Protein AF-A0A7S2THT8-F1 (afdb_monomer)

Secondary structure (DSSP, 8-state):
--TT-TT------PPPSS-S----TTPPPPTTHHHHHHHHHHHHHHHHHHHHHHHHHHHHHHHHHHHHHHHHHHHHHHHHHHHHHHHHHHHHHHHHHHHHHHHTTS------TTHHHHHHHHHHHHTT--SSSHHHHHHHHHHHHHTT---

Mean predicted aligned error: 17.31 Å

Sequence (151 aa):
ADKNDPYKVFVPDRAKLKVTQVSGSTAGAGSGDFHVYRGSRRREKFRIAKILEEADKKEKFESFMKRKEEAYLEQTAKTAKKAAKRKRRKEAQKKMRKKAKGEAKNQFDNDGSFLERFRQQQECAVTELPSAMEEEIKAVDSNKKLTAKKP

Structure (mmCIF, N/CA/C/O backbone):
data_AF-A0A7S2THT8-F1
#
_entry.id   AF-A0A7S2THT8-F1
#
loop_
_atom_site.group_PDB
_atom_site.id
_atom_site.type_symbol
_atom_site.label_atom_id
_atom_site.label_alt_id
_atom_site.label_comp_id
_atom_site.label_asym_id
_atom_site.label_entity_id
_atom_site.label_seq_id
_atom_site.pdbx_PDB_ins_code
_atom_s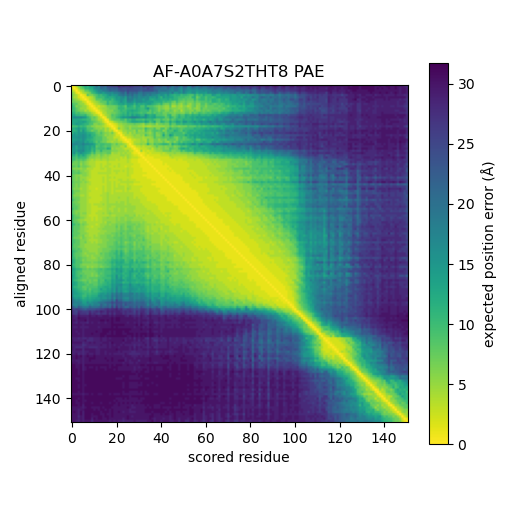ite.Cartn_x
_atom_site.Cartn_y
_atom_site.Cartn_z
_atom_site.occupancy
_atom_site.B_iso_or_equiv
_atom_site.auth_seq_id
_atom_site.auth_comp_id
_atom_site.auth_asym_id
_atom_site.auth_atom_id
_atom_site.pdbx_PDB_model_num
ATOM 1 N N . ALA A 1 1 ? 22.078 -8.010 1.472 1.00 50.50 1 ALA A N 1
ATOM 2 C CA . ALA A 1 1 ? 21.103 -6.904 1.546 1.00 50.50 1 ALA A CA 1
ATOM 3 C C . ALA A 1 1 ? 19.752 -7.506 1.878 1.00 50.50 1 ALA A C 1
ATOM 5 O O . ALA A 1 1 ? 19.208 -8.235 1.051 1.00 50.50 1 ALA A O 1
ATOM 6 N N . ASP A 1 2 ? 19.276 -7.274 3.097 1.00 58.34 2 ASP A N 1
ATOM 7 C CA . ASP A 1 2 ? 18.075 -7.919 3.619 1.00 58.34 2 ASP A CA 1
ATOM 8 C C . ASP A 1 2 ? 16.845 -7.475 2.837 1.00 58.34 2 ASP A C 1
ATOM 10 O O . ASP A 1 2 ? 16.499 -6.297 2.771 1.00 58.34 2 ASP A O 1
ATOM 14 N N . LYS A 1 3 ? 16.214 -8.447 2.179 1.00 60.91 3 LYS A N 1
ATOM 15 C CA . LYS A 1 3 ? 15.024 -8.254 1.341 1.00 60.91 3 LYS A CA 1
ATOM 16 C C . LYS A 1 3 ? 13.737 -8.127 2.172 1.00 60.91 3 LYS A C 1
ATOM 18 O O . LYS A 1 3 ? 12.675 -7.962 1.590 1.00 60.91 3 LYS A O 1
ATOM 23 N N . ASN A 1 4 ? 13.849 -8.218 3.499 1.00 65.12 4 ASN A N 1
ATOM 24 C CA . ASN A 1 4 ? 12.744 -8.347 4.452 1.00 65.12 4 ASN A CA 1
ATOM 25 C C . ASN A 1 4 ? 12.703 -7.222 5.500 1.00 65.12 4 ASN A C 1
ATOM 27 O O . ASN A 1 4 ? 12.108 -7.398 6.557 1.00 65.12 4 ASN A O 1
ATOM 31 N N . ASP A 1 5 ? 13.331 -6.075 5.235 1.00 77.81 5 ASP A N 1
ATOM 32 C CA . ASP A 1 5 ? 13.165 -4.897 6.090 1.00 77.81 5 ASP A CA 1
ATOM 33 C C . ASP A 1 5 ? 11.773 -4.274 5.845 1.00 77.81 5 ASP A C 1
ATOM 35 O O . ASP A 1 5 ? 11.520 -3.778 4.740 1.00 77.81 5 ASP A O 1
ATOM 39 N N . PRO A 1 6 ? 10.857 -4.302 6.833 1.00 68.81 6 PRO A N 1
ATOM 40 C CA . PRO A 1 6 ? 9.486 -3.830 6.662 1.00 68.81 6 PRO A CA 1
ATOM 41 C C . PRO A 1 6 ? 9.377 -2.306 6.503 1.00 68.81 6 PRO A C 1
ATOM 43 O O . PRO A 1 6 ? 8.328 -1.824 6.079 1.00 68.81 6 PRO A O 1
ATOM 46 N N . TYR A 1 7 ? 10.433 -1.541 6.808 1.00 70.88 7 TYR A N 1
ATOM 47 C CA . TYR A 1 7 ? 10.444 -0.077 6.687 1.00 70.88 7 TYR A CA 1
ATOM 48 C C . TYR A 1 7 ? 11.133 0.424 5.416 1.00 70.88 7 TYR A C 1
ATOM 50 O O . TYR A 1 7 ? 11.224 1.632 5.177 1.00 70.88 7 TYR A O 1
ATOM 58 N N . LYS A 1 8 ? 11.618 -0.487 4.571 1.00 75.50 8 LYS A N 1
ATOM 59 C CA . LYS A 1 8 ? 12.378 -0.128 3.380 1.00 75.50 8 LYS A CA 1
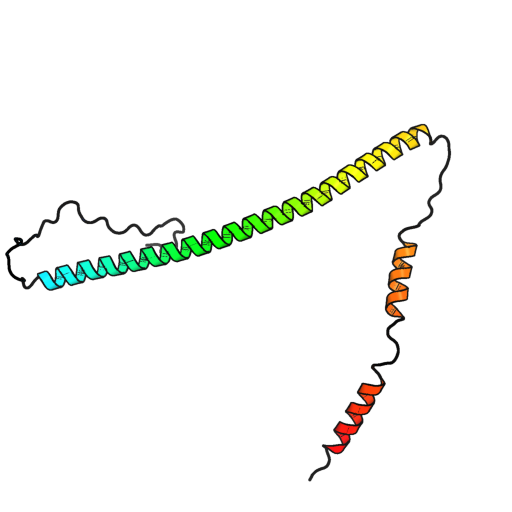ATOM 60 C C . LYS A 1 8 ? 11.458 0.135 2.193 1.00 75.50 8 LYS A C 1
ATOM 62 O O . LYS A 1 8 ? 11.041 -0.780 1.488 1.00 75.50 8 LYS A O 1
ATOM 67 N N . VAL A 1 9 ? 11.173 1.412 1.961 1.00 73.81 9 VAL A N 1
ATOM 68 C CA . VAL A 1 9 ? 10.425 1.892 0.790 1.00 73.81 9 VAL A CA 1
ATOM 69 C C . VAL A 1 9 ? 11.330 1.869 -0.442 1.00 73.81 9 VAL A C 1
ATOM 71 O O . VAL A 1 9 ? 12.524 2.179 -0.345 1.00 73.81 9 VAL A O 1
ATOM 74 N N . PHE A 1 10 ? 10.794 1.506 -1.610 1.00 79.31 10 PHE A N 1
ATOM 75 C CA . PHE A 1 10 ? 11.544 1.633 -2.851 1.00 79.31 10 PHE A CA 1
ATOM 76 C C . PHE A 1 10 ? 11.751 3.117 -3.164 1.00 79.31 10 PHE A C 1
ATOM 78 O O . PHE A 1 10 ? 10.848 3.830 -3.594 1.00 79.31 10 PHE A O 1
ATOM 85 N N . VAL A 1 11 ? 12.980 3.584 -2.970 1.00 79.69 11 VAL A N 1
ATOM 86 C CA . VAL A 1 11 ? 13.403 4.906 -3.423 1.00 79.69 11 VAL A CA 1
ATOM 87 C C . VAL A 1 11 ? 14.104 4.708 -4.762 1.00 79.69 11 VAL A C 1
ATOM 89 O O . VAL A 1 11 ? 15.150 4.053 -4.793 1.00 79.69 11 VAL A O 1
ATOM 92 N N . PRO A 1 12 ? 13.557 5.215 -5.883 1.00 78.56 12 PRO A N 1
ATOM 93 C CA . PRO A 1 12 ? 14.274 5.145 -7.141 1.00 78.56 12 PRO A CA 1
ATOM 94 C C . PRO A 1 12 ? 15.588 5.903 -7.015 1.00 78.56 12 PRO A C 1
ATOM 96 O O . PRO A 1 12 ? 15.638 6.975 -6.405 1.00 78.56 12 PRO A O 1
ATOM 99 N N . ASP A 1 13 ? 16.640 5.351 -7.619 1.00 79.19 13 ASP A N 1
ATOM 100 C CA . ASP A 1 13 ? 17.919 6.041 -7.731 1.00 79.19 13 ASP A CA 1
ATOM 101 C C . ASP A 1 13 ? 17.671 7.404 -8.376 1.00 79.19 13 ASP A C 1
ATOM 103 O O . ASP A 1 13 ? 17.281 7.501 -9.546 1.00 79.19 13 ASP A O 1
ATOM 107 N N . ARG A 1 14 ? 17.844 8.468 -7.587 1.00 75.31 14 ARG A N 1
ATOM 108 C CA . ARG A 1 14 ? 17.685 9.831 -8.083 1.00 75.31 14 ARG A CA 1
ATOM 109 C C . ARG A 1 14 ? 18.742 10.022 -9.159 1.00 75.31 14 ARG A C 1
ATOM 111 O O . ARG A 1 14 ? 19.927 9.790 -8.909 1.00 75.31 14 ARG A O 1
ATOM 118 N N . ALA A 1 15 ? 18.310 10.392 -10.363 1.00 71.38 15 ALA A N 1
ATOM 119 C CA . ALA A 1 15 ? 19.230 10.646 -11.459 1.00 71.38 15 ALA A CA 1
ATOM 120 C C . ALA A 1 15 ? 20.317 11.621 -10.983 1.00 71.38 15 ALA A C 1
ATOM 122 O O . ALA A 1 15 ? 20.026 12.596 -10.285 1.00 71.38 15 ALA A O 1
ATOM 123 N N . LYS A 1 16 ? 21.578 11.326 -11.316 1.00 78.06 16 LYS A N 1
ATOM 124 C CA . LYS A 1 16 ? 22.706 12.187 -10.951 1.00 78.06 16 LYS A CA 1
ATOM 125 C C . LYS A 1 16 ? 22.411 13.602 -11.451 1.00 78.06 16 LYS A C 1
ATOM 127 O O . LYS A 1 16 ? 22.079 13.774 -12.619 1.00 78.06 16 LYS A O 1
ATOM 132 N N . LEU A 1 17 ? 22.573 14.594 -10.573 1.00 74.75 17 LEU A N 1
ATOM 133 C CA . LEU A 1 17 ? 22.312 16.016 -10.849 1.00 74.75 17 LEU A CA 1
ATOM 134 C C . LEU A 1 17 ? 23.018 16.539 -12.110 1.00 74.75 17 LEU A C 1
ATOM 136 O O . LEU A 1 17 ? 22.561 17.501 -12.715 1.00 74.75 17 LEU A O 1
ATOM 140 N N . LYS A 1 18 ? 24.135 15.917 -12.501 1.00 78.31 18 LYS A N 1
ATOM 141 C CA . LYS A 1 18 ? 24.871 16.224 -13.727 1.00 78.31 18 LYS A CA 1
ATOM 142 C C . LYS A 1 18 ? 25.186 14.930 -14.470 1.00 78.31 18 LYS A C 1
ATOM 144 O O . LYS A 1 18 ? 25.732 13.990 -13.887 1.00 78.31 18 LYS A O 1
ATOM 149 N N . VAL A 1 19 ? 24.849 14.894 -15.756 1.00 80.06 19 VAL A N 1
ATOM 150 C CA . VAL A 1 19 ? 25.238 13.822 -16.679 1.00 80.06 19 VAL A CA 1
ATOM 151 C C . VAL A 1 19 ? 26.519 14.268 -17.376 1.00 80.06 19 VAL A C 1
ATOM 153 O O . VAL A 1 19 ? 26.543 15.314 -18.011 1.00 80.06 19 VAL A O 1
ATOM 156 N N . THR A 1 20 ? 27.599 13.505 -17.211 1.00 82.25 20 THR A N 1
ATOM 157 C CA . THR A 1 20 ? 28.936 13.871 -17.711 1.00 82.25 20 THR A CA 1
ATOM 158 C C . THR A 1 20 ? 29.173 13.487 -19.171 1.00 82.25 20 THR A C 1
ATOM 160 O O . THR A 1 20 ? 30.093 14.003 -19.791 1.00 82.25 20 THR A O 1
ATOM 163 N N . GLN A 1 21 ? 28.364 12.581 -19.720 1.00 78.06 21 GLN A N 1
ATOM 164 C CA . GLN A 1 21 ? 28.471 12.086 -21.092 1.00 78.06 21 GLN A CA 1
ATOM 165 C C . GLN A 1 21 ? 27.196 12.479 -21.844 1.00 78.06 21 GLN A C 1
ATOM 167 O O . GLN A 1 21 ? 26.202 11.756 -21.795 1.00 78.06 21 GLN A O 1
ATOM 172 N N . VAL A 1 22 ? 27.208 13.659 -22.467 1.00 80.19 22 VAL A N 1
ATOM 173 C CA . VAL A 1 22 ? 26.103 14.177 -23.286 1.00 80.19 22 VAL A CA 1
ATOM 174 C C . VAL A 1 22 ? 26.668 14.527 -24.659 1.00 80.19 22 VAL A C 1
ATOM 176 O O . VAL A 1 22 ? 27.505 15.420 -24.774 1.00 80.19 22 VAL A O 1
ATOM 179 N N . SER A 1 23 ? 26.246 13.792 -25.688 1.00 83.06 23 SER A N 1
ATOM 180 C CA . SER A 1 23 ? 26.483 14.162 -27.084 1.00 83.06 23 SER A CA 1
ATOM 181 C C . SER A 1 23 ? 25.603 15.363 -27.452 1.00 83.06 23 SER A C 1
ATOM 183 O O . SER A 1 23 ? 24.535 15.565 -26.872 1.00 83.06 23 SER A O 1
ATOM 185 N N . GLY A 1 24 ? 26.073 16.210 -28.373 1.00 88.31 24 GLY A N 1
ATOM 186 C CA . GLY A 1 24 ? 25.332 17.406 -28.786 1.00 88.31 24 GLY A CA 1
ATOM 187 C C . GLY A 1 24 ? 23.949 17.064 -29.351 1.00 88.31 24 GLY A C 1
ATOM 188 O O . GLY A 1 24 ? 23.769 16.011 -29.952 1.00 88.31 24 GLY A O 1
ATOM 189 N N . SER A 1 25 ? 22.977 17.967 -29.207 1.00 85.19 25 SER A N 1
ATOM 190 C CA . SER A 1 25 ? 21.576 17.726 -29.602 1.00 85.19 25 SER A CA 1
ATOM 191 C C . SER A 1 25 ? 21.371 17.445 -31.097 1.00 85.19 25 SER A C 1
ATOM 193 O O . SER A 1 25 ? 20.329 16.930 -31.485 1.00 85.19 25 SER A O 1
ATOM 195 N N . THR A 1 26 ? 22.349 17.802 -31.931 1.00 89.06 26 THR A N 1
ATOM 196 C CA . THR A 1 26 ? 22.366 17.567 -33.383 1.00 89.06 26 THR A CA 1
ATOM 197 C C . THR A 1 26 ? 23.292 16.421 -33.797 1.00 89.06 26 THR A C 1
ATOM 199 O O . THR A 1 26 ? 23.395 16.123 -34.986 1.00 89.06 26 THR A O 1
ATOM 202 N N . ALA A 1 27 ? 23.990 15.787 -32.851 1.00 87.12 27 ALA A N 1
ATOM 203 C CA . ALA A 1 27 ? 24.846 14.647 -33.144 1.00 87.12 27 ALA A CA 1
ATOM 204 C C . ALA A 1 27 ? 23.991 13.431 -33.540 1.00 87.12 27 ALA A C 1
ATOM 206 O O . ALA A 1 27 ? 22.933 13.184 -32.963 1.00 87.12 27 ALA A O 1
ATOM 207 N N . GLY A 1 28 ? 24.451 12.670 -34.536 1.00 88.19 28 GLY A N 1
ATOM 208 C CA . GLY A 1 28 ? 23.804 11.423 -34.946 1.00 88.19 28 GLY A CA 1
ATOM 209 C C . GLY A 1 28 ? 23.927 10.317 -33.892 1.00 88.19 28 GLY A C 1
ATOM 210 O O . GLY A 1 28 ? 24.670 10.447 -32.920 1.00 88.19 28 GLY A O 1
ATOM 211 N N . ALA A 1 29 ? 23.216 9.208 -34.109 1.00 90.06 29 ALA A N 1
ATOM 212 C CA . ALA A 1 29 ? 23.267 8.052 -33.217 1.00 90.06 29 ALA A CA 1
ATOM 213 C C . ALA A 1 29 ? 24.676 7.434 -33.189 1.00 90.06 29 ALA A C 1
ATOM 215 O O . ALA A 1 29 ? 25.179 6.949 -34.205 1.00 90.06 29 ALA A O 1
ATOM 216 N N . GLY A 1 30 ? 25.305 7.441 -32.016 1.00 89.31 30 GLY A N 1
ATOM 217 C CA . GLY A 1 30 ? 26.587 6.798 -31.758 1.00 89.31 30 GLY A CA 1
ATOM 218 C C . GLY A 1 30 ? 26.440 5.316 -31.404 1.00 89.31 30 GLY A C 1
ATOM 219 O O . GLY A 1 30 ? 25.393 4.852 -30.952 1.00 89.31 30 GLY A O 1
ATOM 220 N N . SER A 1 31 ? 27.527 4.551 -31.532 1.00 92.19 31 SER A N 1
ATOM 221 C CA . SER A 1 31 ? 27.556 3.117 -31.189 1.00 92.19 31 SER A CA 1
ATOM 222 C C . SER A 1 31 ? 27.260 2.828 -29.706 1.00 92.19 31 SER A C 1
ATOM 224 O O . SER A 1 31 ? 26.769 1.752 -29.365 1.00 92.19 31 SER A O 1
ATOM 226 N N . GLY A 1 32 ? 27.516 3.792 -28.816 1.00 89.44 32 GLY A N 1
ATOM 227 C CA . GLY A 1 32 ? 27.242 3.689 -27.379 1.00 89.44 32 GLY A CA 1
ATOM 228 C C . GLY A 1 32 ? 25.802 4.021 -26.969 1.00 89.44 32 GLY A C 1
ATOM 229 O O . GLY A 1 32 ? 25.359 3.591 -25.898 1.00 89.44 32 GLY A O 1
ATOM 230 N N . ASP A 1 33 ? 25.043 4.725 -27.812 1.00 89.44 33 ASP A N 1
ATOM 231 C CA . ASP A 1 33 ? 23.723 5.267 -27.453 1.00 89.44 33 ASP A CA 1
ATOM 232 C C . ASP A 1 33 ? 22.706 4.157 -27.177 1.00 89.44 33 ASP A C 1
ATOM 234 O O . ASP A 1 33 ? 21.872 4.256 -26.269 1.00 89.44 33 ASP A O 1
ATOM 238 N N . PHE A 1 34 ? 22.833 3.035 -27.890 1.00 91.88 34 PHE A N 1
ATOM 239 C CA . PHE A 1 34 ? 22.008 1.854 -27.666 1.00 91.88 34 PHE A CA 1
ATOM 240 C C . PHE A 1 34 ? 22.136 1.319 -26.232 1.00 91.88 34 PHE A C 1
ATOM 242 O O . PHE A 1 34 ? 21.139 0.981 -25.585 1.00 91.88 34 PHE A O 1
ATOM 249 N N . HIS A 1 35 ? 23.357 1.249 -25.699 1.00 92.81 35 HIS A N 1
ATOM 250 C CA . HIS A 1 35 ? 23.588 0.735 -24.351 1.00 92.81 35 HIS A CA 1
ATOM 251 C C . HIS A 1 35 ? 23.103 1.709 -23.275 1.00 92.81 35 HIS A C 1
ATOM 253 O O . HIS A 1 35 ? 22.545 1.262 -22.264 1.00 92.81 35 HIS A O 1
ATOM 259 N N . VAL A 1 36 ? 23.228 3.016 -23.521 1.00 89.88 36 VAL A N 1
ATOM 260 C CA . VAL A 1 36 ? 22.677 4.062 -22.651 1.00 89.88 36 VAL A CA 1
ATOM 261 C C . VAL A 1 36 ? 21.153 3.943 -22.573 1.00 89.88 36 VAL A C 1
ATOM 263 O O . VAL A 1 36 ? 20.609 3.852 -21.467 1.00 89.88 36 VAL A O 1
ATOM 266 N N . TYR A 1 37 ? 20.468 3.831 -23.717 1.00 91.69 37 TYR A N 1
ATOM 267 C CA . TYR A 1 37 ? 19.018 3.616 -23.774 1.00 91.69 37 TYR A CA 1
ATOM 268 C C . TYR A 1 37 ? 18.592 2.309 -23.094 1.00 91.69 37 TYR A C 1
ATOM 270 O O . TYR A 1 37 ? 17.645 2.279 -22.306 1.00 91.69 37 TYR A O 1
ATOM 278 N N . ARG A 1 38 ? 19.307 1.203 -23.339 1.00 95.19 38 ARG A N 1
ATOM 279 C CA . ARG A 1 38 ? 18.998 -0.092 -22.711 1.00 95.19 38 ARG A CA 1
ATOM 280 C C . ARG A 1 38 ? 19.080 -0.013 -21.184 1.00 95.19 38 ARG A C 1
ATOM 282 O O . ARG A 1 38 ? 18.235 -0.585 -20.491 1.00 95.19 38 ARG A O 1
ATOM 289 N N . GLY A 1 39 ? 20.090 0.681 -20.659 1.00 92.75 39 GLY A N 1
ATOM 290 C CA . GLY A 1 39 ? 20.266 0.913 -19.228 1.00 92.75 39 GLY A CA 1
ATOM 291 C C . GLY A 1 39 ? 19.177 1.811 -18.641 1.00 92.75 39 GLY A C 1
ATOM 292 O O . GLY A 1 39 ? 18.552 1.438 -17.645 1.00 92.75 39 GLY A O 1
ATOM 293 N N . SER A 1 40 ? 18.908 2.959 -19.271 1.00 90.81 40 SER A N 1
ATOM 294 C CA . SER A 1 40 ? 17.880 3.902 -18.813 1.00 90.81 40 SER A CA 1
ATOM 295 C C . SER A 1 40 ? 16.483 3.282 -18.845 1.00 90.81 40 SER A C 1
ATOM 297 O O . SER A 1 40 ? 15.772 3.339 -17.844 1.00 90.81 40 SER A O 1
ATOM 299 N N . ARG A 1 41 ? 16.129 2.572 -19.922 1.00 94.69 41 ARG A N 1
ATOM 300 C CA . ARG A 1 41 ? 14.842 1.879 -20.054 1.00 94.69 41 ARG A CA 1
ATOM 301 C C . ARG A 1 41 ? 14.653 0.797 -18.999 1.00 94.69 41 ARG A C 1
ATOM 303 O O . ARG A 1 41 ? 13.548 0.637 -18.491 1.00 94.69 41 ARG A O 1
ATOM 310 N N . ARG A 1 42 ? 15.701 0.035 -18.662 1.00 94.75 42 ARG A N 1
ATOM 311 C CA . ARG A 1 42 ? 15.616 -0.988 -17.606 1.00 94.75 42 ARG A CA 1
ATOM 312 C C . ARG A 1 42 ? 15.373 -0.353 -16.239 1.00 94.75 42 ARG A C 1
ATOM 314 O O . ARG A 1 42 ? 14.503 -0.833 -15.517 1.00 94.75 42 ARG A O 1
ATOM 321 N N . ARG A 1 43 ? 16.099 0.724 -15.912 1.00 91.12 43 ARG A N 1
ATOM 322 C CA . ARG A 1 43 ? 15.880 1.491 -14.674 1.00 91.12 43 ARG A CA 1
ATOM 323 C C . ARG A 1 43 ? 14.452 2.020 -14.600 1.00 91.12 43 ARG A C 1
ATOM 325 O O . ARG A 1 43 ? 13.799 1.853 -13.579 1.00 91.12 43 ARG A O 1
ATOM 332 N N . GLU A 1 44 ? 13.954 2.571 -15.700 1.00 92.38 44 GLU A N 1
ATOM 333 C CA . GLU A 1 44 ? 12.621 3.162 -15.750 1.00 92.38 44 GLU A CA 1
ATOM 334 C C . GLU A 1 44 ? 11.501 2.122 -15.652 1.00 92.38 44 GLU A C 1
ATOM 336 O O . GLU A 1 44 ? 10.585 2.272 -14.850 1.00 92.38 44 GLU A O 1
ATOM 341 N N . LYS A 1 45 ? 11.604 1.006 -16.385 1.00 94.62 45 LYS A N 1
ATOM 342 C CA . LYS A 1 45 ? 10.650 -0.108 -16.263 1.00 94.62 45 LYS A CA 1
ATOM 343 C C . LYS A 1 45 ? 10.598 -0.653 -14.838 1.00 94.62 45 LYS A C 1
ATOM 345 O O . LYS A 1 45 ? 9.514 -0.894 -14.318 1.00 94.62 45 LYS A O 1
ATOM 350 N N . PHE A 1 46 ? 11.760 -0.838 -14.211 1.00 92.06 46 PHE A N 1
ATOM 351 C CA . PHE A 1 46 ? 11.837 -1.305 -12.830 1.00 92.06 46 PHE A CA 1
ATOM 352 C C . PHE A 1 46 ? 11.220 -0.295 -11.854 1.00 92.06 46 PHE A C 1
ATOM 354 O O . PHE A 1 46 ? 10.449 -0.687 -10.981 1.00 92.06 46 PHE A O 1
ATOM 361 N N . ARG A 1 47 ? 11.499 1.001 -12.043 1.00 90.62 47 ARG A N 1
AT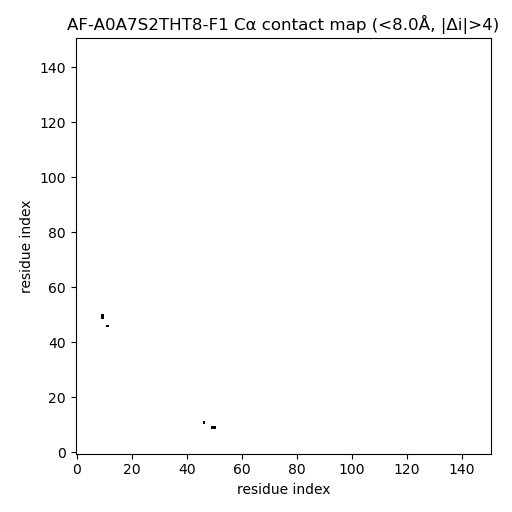OM 362 C CA . ARG A 1 47 ? 10.902 2.085 -11.258 1.00 90.62 47 ARG A CA 1
ATOM 363 C C . ARG A 1 47 ? 9.378 2.069 -11.345 1.00 90.62 47 ARG A C 1
ATOM 365 O O . ARG A 1 47 ? 8.723 2.082 -10.309 1.00 90.62 47 ARG A O 1
ATOM 372 N N . ILE A 1 48 ? 8.824 2.022 -12.557 1.00 93.25 48 ILE A N 1
ATOM 373 C CA . ILE A 1 48 ? 7.372 1.996 -12.778 1.00 93.25 48 ILE A CA 1
ATOM 374 C C . ILE A 1 48 ? 6.759 0.756 -12.124 1.00 93.25 48 ILE A C 1
ATOM 376 O O . ILE A 1 48 ? 5.797 0.881 -11.374 1.00 93.25 48 ILE A O 1
ATOM 380 N N . ALA A 1 49 ? 7.347 -0.423 -12.343 1.00 94.25 49 ALA A N 1
ATOM 381 C CA . ALA A 1 49 ? 6.856 -1.666 -11.753 1.00 94.25 49 ALA A CA 1
ATOM 382 C C . ALA A 1 49 ? 6.806 -1.599 -10.218 1.00 94.25 49 ALA A C 1
ATOM 384 O O . ALA A 1 49 ? 5.822 -2.022 -9.618 1.00 94.25 49 ALA A O 1
ATOM 385 N N . LYS A 1 50 ? 7.834 -1.025 -9.580 1.00 91.38 50 LYS A N 1
ATOM 386 C CA . LYS A 1 50 ? 7.866 -0.864 -8.123 1.00 91.38 50 LYS A CA 1
ATOM 387 C C . LYS A 1 50 ? 6.847 0.143 -7.602 1.00 91.38 50 LYS A C 1
ATOM 389 O O . LYS A 1 50 ? 6.228 -0.120 -6.579 1.00 91.38 50 LYS A O 1
ATOM 394 N N . ILE A 1 51 ? 6.637 1.252 -8.309 1.00 89.75 51 ILE A N 1
ATOM 395 C CA . ILE A 1 51 ? 5.613 2.241 -7.942 1.00 89.75 51 ILE A CA 1
ATOM 396 C C . ILE A 1 51 ? 4.214 1.624 -7.995 1.00 89.75 51 ILE A C 1
ATOM 398 O O . ILE A 1 51 ? 3.430 1.828 -7.073 1.00 89.75 51 ILE A O 1
ATOM 402 N N . LEU A 1 52 ? 3.914 0.849 -9.041 1.00 94.38 52 LEU A N 1
ATOM 403 C CA . LEU A 1 52 ? 2.631 0.155 -9.167 1.00 94.38 52 LEU A CA 1
ATOM 404 C C . LEU A 1 52 ? 2.441 -0.874 -8.044 1.00 94.38 52 LEU A C 1
ATOM 406 O O . LEU A 1 52 ? 1.413 -0.877 -7.380 1.00 94.38 52 LEU A O 1
ATOM 410 N N . GLU A 1 53 ? 3.468 -1.680 -7.756 1.00 93.31 53 GLU A N 1
ATOM 411 C CA . GLU A 1 53 ? 3.434 -2.655 -6.659 1.00 93.31 53 GLU A CA 1
ATOM 412 C C . GLU A 1 53 ? 3.174 -1.991 -5.292 1.00 93.31 53 GLU A C 1
ATOM 414 O O . GLU A 1 53 ? 2.426 -2.518 -4.467 1.00 93.31 53 GLU A O 1
ATOM 419 N N . GLU A 1 54 ? 3.791 -0.837 -5.029 1.00 90.56 54 GLU A N 1
ATOM 420 C CA . GLU A 1 54 ? 3.564 -0.077 -3.797 1.00 90.56 54 GLU A CA 1
ATOM 421 C C . GLU A 1 54 ? 2.171 0.551 -3.732 1.00 90.56 54 GLU A C 1
ATOM 423 O O . GLU A 1 54 ? 1.585 0.585 -2.649 1.00 90.56 54 GLU A O 1
ATOM 428 N N . ALA A 1 55 ? 1.636 1.035 -4.855 1.00 92.75 55 ALA A N 1
ATOM 429 C CA . ALA A 1 55 ? 0.279 1.569 -4.926 1.00 92.75 55 ALA A CA 1
ATOM 430 C C . ALA A 1 55 ? -0.754 0.487 -4.578 1.00 92.75 55 ALA A C 1
ATOM 432 O O . ALA A 1 55 ? -1.552 0.681 -3.660 1.00 92.75 55 ALA A O 1
ATOM 433 N N . ASP A 1 56 ? -0.644 -0.694 -5.193 1.00 94.94 56 ASP A N 1
ATOM 434 C CA . ASP A 1 56 ? -1.523 -1.834 -4.913 1.00 94.94 56 ASP A CA 1
ATOM 435 C C . ASP A 1 56 ? -1.445 -2.271 -3.441 1.00 94.94 56 ASP A C 1
ATOM 437 O O . ASP A 1 56 ? -2.446 -2.631 -2.817 1.00 94.94 56 ASP A O 1
ATOM 441 N N . LYS A 1 57 ? -0.237 -2.270 -2.860 1.00 92.38 57 LYS A N 1
ATOM 442 C CA . LYS A 1 57 ? -0.029 -2.599 -1.441 1.00 92.38 57 LYS A CA 1
ATOM 443 C C . LYS A 1 57 ? -0.693 -1.580 -0.520 1.00 92.38 57 LYS A C 1
ATOM 445 O O . LYS A 1 57 ? -1.315 -1.986 0.461 1.00 92.38 57 LYS A O 1
ATOM 450 N N . LYS A 1 58 ? -0.570 -0.286 -0.825 1.00 91.94 58 LYS A N 1
ATOM 451 C CA . LYS A 1 58 ? -1.197 0.794 -0.051 1.00 91.94 58 LYS A CA 1
ATOM 452 C C . LYS A 1 58 ? -2.717 0.691 -0.099 1.00 91.94 58 LYS A C 1
ATOM 454 O O . LYS A 1 58 ? -3.337 0.688 0.956 1.00 91.94 58 LYS A O 1
ATOM 459 N N . GLU A 1 59 ? -3.305 0.481 -1.273 1.00 96.06 59 GLU A N 1
ATOM 460 C CA . GLU A 1 59 ? -4.759 0.330 -1.420 1.00 96.06 59 GLU A CA 1
ATOM 461 C C . GLU A 1 59 ? -5.304 -0.873 -0.624 1.00 96.06 59 GLU A C 1
ATOM 463 O O . GLU A 1 59 ? -6.289 -0.773 0.120 1.00 96.06 59 GLU A O 1
ATOM 468 N N . LYS A 1 60 ? -4.622 -2.023 -0.704 1.00 95.88 60 LYS A N 1
ATOM 469 C CA . LYS A 1 60 ? -4.969 -3.223 0.080 1.00 95.88 60 LYS A CA 1
ATOM 470 C C . LYS A 1 60 ? -4.838 -2.987 1.584 1.00 95.88 60 LYS A C 1
ATOM 472 O O . LYS A 1 60 ? -5.658 -3.465 2.364 1.00 95.88 60 LYS A O 1
ATOM 477 N N . PHE A 1 61 ? -3.814 -2.254 2.004 1.00 94.81 61 PHE A N 1
ATOM 478 C CA . PHE A 1 61 ? -3.613 -1.923 3.408 1.00 94.81 61 PHE A CA 1
ATOM 479 C C . PHE A 1 61 ? -4.677 -0.948 3.926 1.00 94.81 61 PHE A C 1
ATOM 481 O O . PHE A 1 61 ? -5.242 -1.169 4.994 1.00 94.81 61 PHE A O 1
ATOM 488 N N . GLU A 1 62 ? -4.999 0.095 3.162 1.00 96.19 62 GLU A N 1
ATOM 489 C CA . GLU A 1 62 ? -6.025 1.078 3.513 1.00 96.19 62 GLU A CA 1
ATOM 490 C C . GLU A 1 62 ? -7.414 0.443 3.613 1.00 96.19 62 GLU A C 1
ATOM 492 O O . GLU A 1 62 ? -8.131 0.676 4.586 1.00 96.19 62 GLU A O 1
ATOM 497 N N . SER A 1 63 ? -7.790 -0.401 2.649 1.00 96.38 63 SER A N 1
ATOM 498 C CA . SER A 1 63 ? -9.062 -1.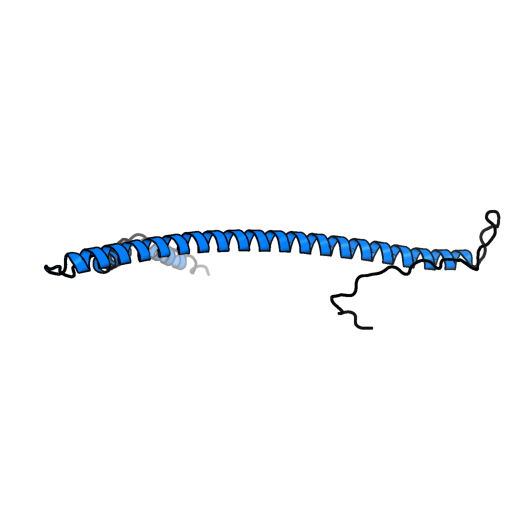138 2.693 1.00 96.38 63 SER A CA 1
ATOM 499 C C . SER A 1 63 ? -9.137 -2.091 3.891 1.00 96.38 63 SER A C 1
ATOM 501 O O . SER A 1 63 ? -10.170 -2.170 4.561 1.00 96.38 63 SER A O 1
ATOM 503 N N . PHE A 1 64 ? -8.033 -2.766 4.224 1.00 96.69 64 PHE A N 1
ATOM 504 C CA . PHE A 1 64 ? -7.946 -3.599 5.421 1.00 96.69 64 PHE A CA 1
ATOM 505 C C . PHE A 1 64 ? -8.094 -2.786 6.715 1.00 96.69 64 PHE A C 1
ATOM 507 O O . PHE A 1 64 ? -8.848 -3.188 7.606 1.00 96.69 64 PHE A O 1
ATOM 514 N N . MET A 1 65 ? -7.411 -1.643 6.825 1.00 96.56 65 MET A N 1
ATOM 515 C CA . MET A 1 65 ? -7.487 -0.790 8.014 1.00 96.56 65 MET A CA 1
ATOM 516 C C . MET A 1 65 ? -8.883 -0.204 8.206 1.00 96.56 65 MET A C 1
ATOM 518 O O . MET A 1 65 ? -9.416 -0.308 9.309 1.00 96.56 65 MET A O 1
ATOM 522 N N . LYS A 1 66 ? -9.530 0.274 7.135 1.00 97.31 66 LYS A N 1
ATOM 523 C CA . LYS A 1 66 ? -10.932 0.726 7.175 1.00 97.31 66 LYS A CA 1
ATOM 524 C C . LYS A 1 66 ? -11.862 -0.360 7.718 1.00 97.31 66 LYS A C 1
ATOM 526 O O . LYS A 1 66 ? -12.571 -0.137 8.696 1.00 97.31 66 LYS A O 1
ATOM 531 N N . ARG A 1 67 ? -11.780 -1.580 7.175 1.00 97.25 67 ARG A N 1
ATOM 532 C CA . ARG A 1 67 ? -12.590 -2.717 7.648 1.00 97.25 67 ARG A CA 1
ATOM 533 C C . ARG A 1 67 ? -12.326 -3.054 9.119 1.00 97.25 67 ARG A C 1
ATOM 535 O O . ARG A 1 67 ? -13.243 -3.420 9.856 1.00 97.25 67 ARG A O 1
ATOM 542 N N . LYS A 1 68 ? -11.069 -2.968 9.560 1.00 97.62 68 LYS A N 1
ATOM 543 C CA . LYS A 1 68 ? -10.680 -3.216 10.954 1.00 97.62 68 LYS A CA 1
ATOM 544 C C . LYS A 1 68 ? -11.250 -2.150 11.894 1.00 97.62 68 LYS A C 1
ATOM 546 O O . LYS A 1 68 ? -11.733 -2.495 12.973 1.00 97.62 68 LYS A O 1
ATOM 551 N N . GLU A 1 69 ? -11.194 -0.884 11.498 1.00 97.31 69 GLU A N 1
ATOM 552 C CA . GLU A 1 69 ? -11.736 0.244 12.258 1.00 97.31 69 GLU A CA 1
ATOM 553 C C . GLU A 1 69 ? -13.256 0.152 12.389 1.00 97.31 69 GLU A C 1
ATOM 555 O O . GLU A 1 69 ? -13.775 0.244 13.500 1.00 97.31 69 GLU A O 1
ATOM 560 N N . GLU A 1 70 ? -13.966 -0.134 11.297 1.00 97.44 70 GLU A N 1
ATOM 561 C CA . GLU A 1 70 ? -15.416 -0.360 11.302 1.00 97.44 70 GLU A CA 1
ATOM 562 C C . GLU A 1 70 ? -15.806 -1.489 12.264 1.00 97.44 70 GLU A C 1
ATOM 564 O O . GLU A 1 70 ? -16.646 -1.306 13.151 1.00 97.44 70 GLU A O 1
ATOM 569 N N . ALA A 1 71 ? -15.127 -2.638 12.174 1.00 97.31 71 ALA A N 1
ATOM 570 C CA . ALA A 1 71 ? -15.360 -3.756 13.081 1.00 97.31 71 ALA A CA 1
ATOM 571 C C . ALA A 1 71 ? -15.091 -3.372 14.547 1.00 97.31 71 ALA A C 1
ATOM 573 O O . ALA A 1 71 ? -15.853 -3.742 15.444 1.00 97.31 71 ALA A O 1
ATOM 574 N N . TYR A 1 72 ? -14.032 -2.605 14.815 1.00 97.50 72 TYR A N 1
ATOM 575 C CA . TYR A 1 72 ? -13.722 -2.125 16.160 1.00 97.50 72 TYR A CA 1
ATOM 576 C C . TYR A 1 72 ? -14.800 -1.169 16.694 1.00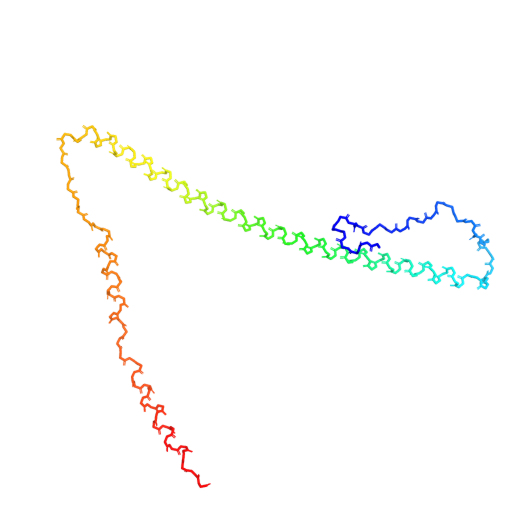 97.50 72 TYR A C 1
ATOM 578 O O . TYR A 1 72 ? -15.251 -1.315 17.836 1.00 97.50 72 TYR A O 1
ATOM 586 N N . LEU A 1 73 ? -15.278 -0.233 15.873 1.00 97.56 73 LEU A N 1
ATOM 587 C CA . LEU A 1 73 ? -16.358 0.692 16.228 1.00 97.56 73 LEU A CA 1
ATOM 588 C C . LEU A 1 73 ? -17.663 -0.054 16.534 1.00 97.56 73 LEU A C 1
ATOM 590 O O . LEU A 1 73 ? -18.324 0.225 17.537 1.00 97.56 73 LEU A O 1
ATOM 594 N N . GLU A 1 74 ? -18.010 -1.071 15.748 1.00 97.62 74 GLU A N 1
ATOM 595 C CA . GLU A 1 74 ? -19.187 -1.893 16.028 1.00 97.62 74 GLU A CA 1
ATOM 596 C C . GLU A 1 74 ? -19.080 -2.647 17.357 1.00 97.62 74 GLU A C 1
ATOM 598 O O . GLU A 1 74 ? -20.034 -2.683 18.146 1.00 97.62 74 GLU A O 1
ATOM 603 N N . GLN A 1 75 ? -17.931 -3.276 17.620 1.00 97.69 75 GLN A N 1
ATOM 604 C CA . GLN A 1 75 ? -17.730 -4.057 18.840 1.00 97.69 75 GLN A CA 1
ATOM 605 C C . GLN A 1 75 ? -17.685 -3.167 20.082 1.00 97.69 75 GLN A C 1
ATOM 607 O O . GLN A 1 75 ? -18.272 -3.513 21.116 1.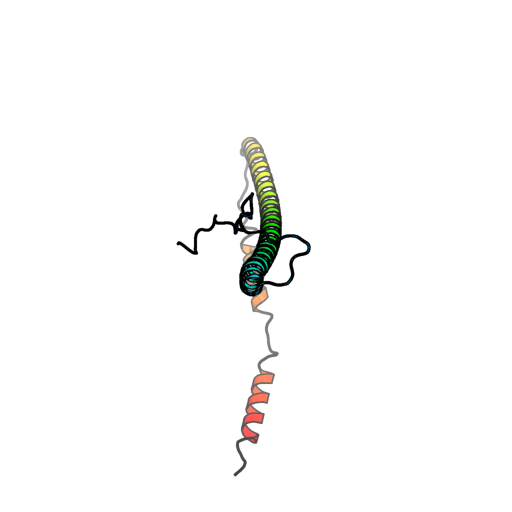00 97.69 75 GLN A O 1
ATOM 612 N N . THR A 1 76 ? -17.058 -1.995 19.989 1.00 96.81 76 THR A N 1
ATOM 613 C CA . THR A 1 76 ? -17.045 -1.011 21.077 1.00 96.81 76 THR A CA 1
ATOM 614 C C . THR A 1 76 ? -18.446 -0.458 21.332 1.00 96.81 76 THR A C 1
ATOM 616 O O . THR A 1 76 ? -18.869 -0.426 22.489 1.00 96.81 76 THR A O 1
ATOM 619 N N . ALA A 1 77 ? -19.235 -0.157 20.294 1.00 97.06 77 ALA A N 1
ATOM 620 C CA . ALA A 1 77 ? -20.628 0.265 20.441 1.00 97.06 77 ALA A CA 1
ATOM 621 C C . ALA A 1 77 ? -21.505 -0.817 21.102 1.00 97.06 77 ALA A C 1
ATOM 623 O O . ALA A 1 77 ? -22.260 -0.531 22.040 1.00 97.06 77 ALA A O 1
ATOM 624 N N . LYS A 1 78 ? -21.387 -2.084 20.674 1.00 97.44 78 LYS A N 1
ATOM 625 C CA . LYS A 1 78 ? -22.091 -3.228 21.292 1.00 97.44 78 LYS A CA 1
ATOM 626 C C . LYS A 1 78 ? -21.688 -3.396 22.761 1.00 97.44 78 LYS A C 1
ATOM 628 O O . LYS A 1 78 ? -22.547 -3.584 23.631 1.00 97.44 78 LYS A O 1
ATOM 633 N N . THR A 1 79 ? -20.396 -3.286 23.056 1.00 97.38 79 THR A N 1
ATOM 634 C CA . THR A 1 79 ? -19.846 -3.411 24.413 1.00 97.38 79 THR A CA 1
ATOM 635 C C . THR A 1 79 ? -20.298 -2.266 25.315 1.00 97.38 79 THR A C 1
ATOM 637 O O . THR A 1 79 ? -20.756 -2.523 26.431 1.00 97.38 79 THR A O 1
ATOM 640 N N . ALA A 1 80 ? -20.276 -1.025 24.826 1.00 97.25 80 ALA A N 1
ATOM 641 C CA . ALA A 1 80 ? -20.743 0.162 25.536 1.00 97.25 80 ALA A CA 1
ATOM 642 C C . ALA A 1 80 ? -22.239 0.068 25.875 1.00 97.25 80 ALA A C 1
ATOM 644 O O . ALA A 1 80 ? -22.620 0.273 27.030 1.00 97.25 80 ALA A O 1
ATOM 645 N N . LYS A 1 81 ? -23.086 -0.354 24.922 1.00 97.19 81 LYS A N 1
ATOM 646 C CA . LYS A 1 81 ? -24.522 -0.599 25.163 1.00 97.19 81 LYS A CA 1
ATOM 647 C C . LYS A 1 81 ? -24.740 -1.639 26.271 1.00 97.19 81 LYS A C 1
ATOM 649 O O . LYS A 1 81 ? -25.514 -1.409 27.206 1.00 97.19 81 LYS A O 1
ATOM 654 N N . LYS A 1 82 ? -24.026 -2.774 26.222 1.00 96.81 82 LYS A N 1
ATOM 655 C CA . LYS A 1 82 ? -24.102 -3.825 27.257 1.00 96.81 82 LYS A CA 1
ATOM 656 C C . LYS A 1 82 ? -23.593 -3.330 28.618 1.00 96.81 82 LYS A C 1
ATOM 658 O O . LYS A 1 82 ? -24.220 -3.609 29.643 1.00 96.81 82 LYS A O 1
ATOM 663 N N . ALA A 1 83 ? -22.494 -2.578 28.649 1.00 97.06 83 ALA A N 1
ATOM 664 C CA . ALA A 1 83 ? -21.938 -1.993 29.867 1.00 97.06 83 ALA A CA 1
ATOM 665 C C . ALA A 1 83 ? -22.901 -0.982 30.509 1.00 97.06 83 ALA A C 1
ATOM 667 O O . ALA A 1 83 ? -23.155 -1.071 31.711 1.00 97.06 83 ALA A O 1
ATOM 668 N N . ALA A 1 84 ? -23.518 -0.102 29.713 1.00 96.56 84 ALA A N 1
ATOM 669 C CA . ALA A 1 84 ? -24.531 0.846 30.172 1.00 96.56 84 ALA A CA 1
ATOM 670 C C . ALA A 1 84 ? -25.753 0.130 30.774 1.00 96.56 84 ALA A C 1
ATOM 672 O O . ALA A 1 84 ? -26.206 0.491 31.862 1.00 96.56 84 ALA A O 1
ATOM 673 N N . LYS A 1 85 ? -26.240 -0.951 30.139 1.00 96.31 85 LYS A N 1
ATOM 674 C CA . LYS A 1 85 ? -27.330 -1.784 30.685 1.00 96.31 85 LYS A CA 1
ATOM 675 C C . LYS A 1 85 ? -26.956 -2.398 32.038 1.00 96.31 85 LYS A C 1
ATOM 677 O O . LYS A 1 85 ? -27.759 -2.359 32.970 1.00 96.31 85 LYS A O 1
ATOM 682 N N . ARG A 1 86 ? -25.734 -2.929 32.179 1.00 95.81 86 ARG A N 1
ATOM 683 C CA . ARG A 1 86 ? -25.233 -3.459 33.462 1.00 95.81 86 ARG A CA 1
ATOM 684 C C . ARG A 1 86 ? -25.115 -2.369 34.527 1.00 95.81 86 ARG A C 1
ATOM 686 O O . ARG A 1 86 ? -25.504 -2.615 35.664 1.00 95.81 86 ARG A O 1
ATOM 693 N N . LYS A 1 87 ? -24.623 -1.177 34.173 1.00 95.94 87 LYS A N 1
ATOM 694 C CA . LYS A 1 87 ? -24.514 -0.034 35.093 1.00 95.94 87 LYS A CA 1
ATOM 695 C C . LYS A 1 87 ? -25.893 0.392 35.609 1.00 95.94 87 LYS A C 1
ATOM 697 O O . LYS A 1 87 ? -26.083 0.426 36.820 1.00 95.94 87 LYS A O 1
ATOM 702 N N . ARG A 1 88 ? -26.880 0.559 34.717 1.00 94.94 88 ARG A N 1
ATOM 703 C CA . ARG A 1 88 ? -28.279 0.860 35.085 1.00 94.94 88 ARG A CA 1
ATOM 704 C C . ARG A 1 88 ? -28.884 -0.204 36.008 1.00 94.94 88 ARG A C 1
ATOM 706 O O . ARG A 1 88 ? -29.488 0.141 37.016 1.00 94.94 88 ARG A O 1
ATOM 713 N N . ARG A 1 89 ? -28.677 -1.498 35.719 1.00 94.12 89 ARG A N 1
ATOM 714 C CA . ARG A 1 89 ? -29.132 -2.602 36.592 1.00 94.12 89 ARG A CA 1
ATOM 715 C C . ARG A 1 89 ? -28.473 -2.562 37.973 1.00 94.12 89 ARG A C 1
ATOM 717 O O . ARG A 1 89 ? -29.169 -2.685 38.973 1.00 94.12 89 ARG A O 1
ATOM 724 N N . LYS A 1 90 ? -27.154 -2.345 38.039 1.00 95.31 90 LYS A N 1
ATOM 725 C CA . LYS A 1 90 ? -26.420 -2.206 39.310 1.00 95.31 90 LYS A CA 1
ATOM 726 C C . LYS A 1 90 ? -26.910 -1.002 40.116 1.00 95.31 90 LYS A C 1
ATOM 728 O O . LYS A 1 90 ? -27.057 -1.106 41.328 1.00 95.31 90 LYS A O 1
ATOM 733 N N . GLU A 1 91 ? -27.171 0.130 39.469 1.00 93.88 91 GLU A N 1
ATOM 734 C CA . GLU A 1 91 ? -27.722 1.324 40.120 1.00 93.88 91 GLU A CA 1
ATOM 735 C C . GLU A 1 91 ? -29.144 1.089 40.636 1.00 93.88 91 GLU A C 1
ATOM 737 O O . GLU A 1 91 ? -29.429 1.425 41.784 1.00 93.88 91 GLU A O 1
ATOM 742 N N . ALA A 1 92 ? -30.013 0.451 39.845 1.00 92.44 92 ALA A N 1
ATOM 743 C CA . ALA A 1 92 ? -31.356 0.068 40.274 1.00 92.44 92 ALA A CA 1
ATOM 744 C C . ALA A 1 92 ? -31.314 -0.897 41.470 1.00 92.44 92 ALA A C 1
ATOM 746 O O . ALA A 1 92 ? -31.971 -0.646 42.474 1.00 92.44 92 ALA A O 1
ATOM 747 N N . GLN A 1 93 ? -30.476 -1.937 41.425 1.00 91.25 93 GLN A N 1
ATOM 748 C CA . GLN A 1 93 ? -30.314 -2.878 42.536 1.00 91.25 93 GLN A CA 1
ATOM 749 C C . GLN A 1 93 ? -29.748 -2.194 43.788 1.00 91.25 93 GLN A C 1
ATOM 751 O O . GLN A 1 93 ? -30.206 -2.468 44.892 1.00 91.25 93 GLN A O 1
ATOM 756 N N . LYS A 1 94 ? -28.793 -1.264 43.650 1.00 92.50 94 LYS A N 1
ATOM 757 C CA . LYS A 1 94 ? -28.312 -0.446 44.777 1.00 92.50 94 LYS A CA 1
ATOM 758 C C . LYS A 1 94 ? -29.430 0.417 45.367 1.00 92.50 94 LYS A C 1
ATOM 760 O O . LYS A 1 94 ? -29.523 0.503 46.586 1.00 92.50 94 LYS A O 1
ATOM 765 N N . LYS A 1 95 ? -30.278 1.033 44.534 1.00 90.06 95 LYS A N 1
ATOM 766 C CA . LYS A 1 95 ? -31.448 1.805 44.991 1.00 90.06 95 LYS A CA 1
ATOM 767 C C . LYS A 1 95 ? -32.454 0.911 45.719 1.00 90.06 95 LYS A C 1
ATOM 769 O O . LYS A 1 95 ? -32.856 1.269 46.817 1.00 90.06 95 LYS A O 1
ATOM 774 N N . MET A 1 96 ? -32.779 -0.261 45.171 1.00 86.75 96 MET A N 1
ATOM 775 C CA . MET A 1 96 ? -33.657 -1.238 45.826 1.00 86.75 96 MET A CA 1
ATOM 776 C C . MET A 1 96 ? -33.066 -1.734 47.144 1.00 86.75 96 MET A C 1
ATOM 778 O O . MET A 1 96 ? -33.767 -1.743 48.135 1.00 86.75 96 MET A O 1
ATOM 782 N N . ARG A 1 97 ? -31.764 -2.042 47.218 1.00 86.12 97 ARG A N 1
ATOM 783 C CA . ARG A 1 97 ? -31.107 -2.423 48.483 1.00 86.12 97 ARG A CA 1
ATOM 784 C C . ARG A 1 97 ? -31.086 -1.293 49.512 1.00 86.12 97 ARG A C 1
ATOM 786 O O . ARG A 1 97 ? -31.118 -1.579 50.699 1.00 86.12 97 ARG A O 1
ATOM 793 N N . LYS A 1 98 ? -31.007 -0.025 49.089 1.00 83.50 98 LYS A N 1
ATOM 794 C CA . LYS A 1 98 ? -31.127 1.131 49.994 1.00 83.50 98 LYS A CA 1
ATOM 795 C C . LYS A 1 98 ? -32.560 1.298 50.509 1.00 83.50 98 LYS A C 1
ATOM 797 O O . LYS A 1 98 ? -32.720 1.494 51.705 1.00 83.50 98 LYS A O 1
ATOM 802 N N . LYS A 1 99 ? -33.569 1.166 49.639 1.00 79.06 99 LYS A N 1
ATOM 803 C CA . LYS A 1 99 ? -34.992 1.169 50.028 1.00 79.06 99 LYS A CA 1
ATOM 804 C C . LYS A 1 99 ? -35.323 -0.010 50.938 1.00 79.06 99 LYS A C 1
ATOM 806 O O . LYS A 1 99 ? -35.789 0.206 52.041 1.00 79.06 99 LYS A O 1
ATOM 811 N N . ALA A 1 100 ? -34.905 -1.213 50.557 1.00 71.12 100 ALA A N 1
ATOM 812 C CA . ALA A 1 100 ? -35.010 -2.414 51.368 1.00 71.12 100 ALA A CA 1
ATOM 813 C C . ALA A 1 100 ? -34.197 -2.322 52.661 1.00 71.12 100 ALA A C 1
ATOM 815 O O . ALA A 1 100 ? -34.613 -2.894 53.634 1.00 71.12 100 ALA A O 1
ATOM 816 N N . LYS A 1 101 ? -33.079 -1.593 52.771 1.00 62.16 101 LYS A N 1
ATOM 817 C CA . LYS A 1 101 ? -32.471 -1.334 54.097 1.00 62.16 101 LYS A CA 1
ATOM 818 C C . LYS A 1 101 ? -33.282 -0.351 54.952 1.00 62.16 101 LYS A 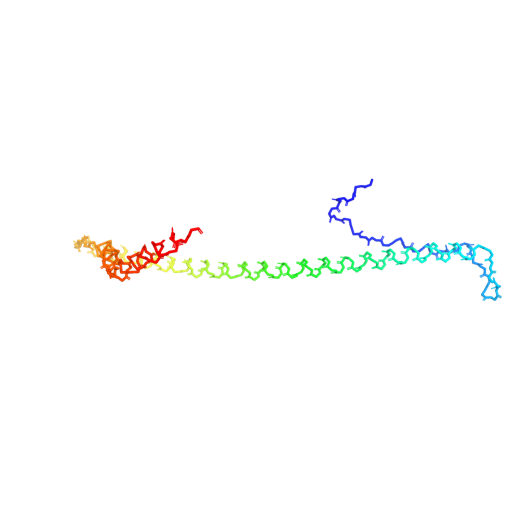C 1
ATOM 820 O O . LYS A 1 101 ? -33.136 -0.375 56.167 1.00 62.16 101 LYS A O 1
ATOM 825 N N . GLY A 1 102 ? -34.105 0.495 54.333 1.00 56.56 102 GLY A N 1
ATOM 826 C CA . GLY A 1 102 ? -35.119 1.302 55.015 1.00 56.56 102 GLY A CA 1
ATOM 827 C C . GLY A 1 102 ? -36.402 0.523 55.349 1.00 56.56 102 GLY A C 1
ATOM 828 O O . GLY A 1 102 ? -37.051 0.844 56.335 1.00 56.56 102 GLY A O 1
ATOM 829 N N . GLU A 1 103 ? -36.733 -0.516 54.572 1.00 49.22 103 GLU A N 1
ATOM 830 C CA . GLU A 1 103 ? -37.965 -1.323 54.676 1.00 49.22 103 GLU A CA 1
ATOM 831 C C . GLU A 1 103 ? -37.756 -2.720 55.306 1.00 49.22 103 GLU A C 1
ATOM 833 O O . GLU A 1 103 ? -38.708 -3.303 55.814 1.00 49.22 103 GLU A O 1
ATOM 838 N N . ALA A 1 104 ? -36.523 -3.237 55.404 1.00 48.16 104 ALA A N 1
ATOM 839 C CA . ALA A 1 104 ? -36.130 -4.514 56.034 1.00 48.16 104 ALA A CA 1
ATOM 840 C C . ALA A 1 104 ? -36.169 -4.444 57.566 1.00 48.16 104 ALA A C 1
ATOM 842 O O . ALA A 1 104 ? -35.368 -5.063 58.265 1.00 48.16 104 ALA A O 1
ATOM 843 N N . LYS A 1 105 ? -37.148 -3.706 58.085 1.00 49.78 105 LYS A N 1
ATOM 844 C CA . LYS A 1 105 ? -37.876 -4.181 59.250 1.00 49.78 105 LYS A CA 1
ATOM 845 C C . LYS A 1 105 ? -38.876 -5.282 58.896 1.00 49.78 105 LYS A C 1
ATOM 847 O O . LYS A 1 105 ? -39.234 -5.995 59.816 1.00 49.78 105 LYS A O 1
ATOM 852 N N . ASN A 1 106 ? -39.282 -5.495 57.637 1.00 45.25 106 ASN A N 1
ATOM 853 C CA . ASN A 1 106 ? -40.248 -6.552 57.320 1.00 45.25 106 ASN A CA 1
ATOM 854 C C . ASN A 1 106 ? -39.992 -7.239 55.965 1.00 45.25 106 ASN A C 1
ATOM 856 O O . ASN A 1 106 ? -40.109 -6.607 54.924 1.00 45.25 106 ASN A O 1
ATOM 860 N N . GLN A 1 107 ? -39.641 -8.531 56.059 1.00 56.09 107 GLN A N 1
ATOM 861 C CA . GLN A 1 107 ? -40.054 -9.675 55.220 1.00 56.09 107 GLN A CA 1
ATOM 862 C C . GLN A 1 107 ? -39.933 -9.560 53.686 1.00 56.09 107 GLN A C 1
ATOM 864 O O . GLN A 1 107 ? -40.595 -8.722 53.091 1.00 56.09 107 GLN A O 1
ATOM 869 N N . PHE A 1 108 ? -39.197 -10.479 53.034 1.00 45.94 108 PHE A N 1
ATOM 870 C CA . PHE A 1 108 ? -39.755 -11.238 51.898 1.00 45.94 108 PHE A CA 1
ATOM 871 C C . PHE A 1 108 ? -38.885 -12.429 51.452 1.00 45.94 108 PHE A C 1
ATOM 873 O O . PHE A 1 108 ? -37.651 -12.365 51.434 1.00 45.94 108 PHE A O 1
ATOM 880 N N . ASP A 1 109 ? -39.620 -13.467 51.065 1.00 51.69 109 ASP A N 1
ATOM 881 C CA . ASP A 1 109 ? -39.279 -14.807 50.615 1.00 51.69 109 ASP A CA 1
ATOM 882 C C . ASP A 1 109 ? -38.676 -14.889 49.201 1.00 51.69 109 ASP A C 1
ATOM 884 O O . ASP A 1 109 ? -38.620 -13.930 48.427 1.00 51.69 109 ASP A O 1
ATOM 888 N N . ASN A 1 110 ? -38.140 -16.068 48.893 1.00 54.03 110 ASN A N 1
ATOM 889 C CA . ASN A 1 110 ? -37.258 -16.349 47.767 1.00 54.03 110 ASN A CA 1
ATOM 890 C C . ASN A 1 110 ? -37.941 -17.333 46.802 1.00 54.03 110 ASN A C 1
ATOM 892 O O . ASN A 1 110 ? -37.646 -18.525 46.810 1.00 54.03 110 ASN A O 1
ATOM 896 N N . ASP A 1 111 ? -38.853 -16.832 45.967 1.00 55.06 111 ASP A N 1
ATOM 897 C CA . ASP A 1 111 ? -39.594 -17.660 45.008 1.00 55.06 111 ASP A CA 1
ATOM 898 C C . ASP A 1 111 ? -38.858 -17.712 43.653 1.00 55.06 111 ASP A C 1
ATOM 900 O O . ASP A 1 111 ? -38.782 -16.730 42.906 1.00 55.06 111 ASP A O 1
ATOM 904 N N . GLY A 1 112 ? -38.279 -18.878 43.343 1.00 55.72 112 GLY A N 1
ATOM 905 C CA . GLY A 1 112 ? -37.375 -19.194 42.221 1.00 55.72 112 GLY A CA 1
ATOM 906 C C . GLY A 1 112 ? -37.931 -19.075 40.788 1.00 55.72 112 GLY A C 1
ATOM 907 O O . GLY A 1 112 ? -37.814 -19.990 39.980 1.00 55.72 112 GLY A O 1
ATOM 908 N N . SER A 1 113 ? -38.446 -17.910 40.406 1.00 67.44 113 SER A N 1
ATOM 909 C CA . SER A 1 113 ? -39.219 -17.670 39.171 1.00 67.44 113 SER A CA 1
ATOM 910 C C . SER A 1 113 ? -38.442 -17.642 37.829 1.00 67.44 113 SER A C 1
ATOM 912 O O . SER A 1 113 ? -39.023 -17.365 36.779 1.00 67.44 113 SER A O 1
ATOM 914 N N . PHE A 1 114 ? -37.133 -17.920 37.794 1.00 64.25 114 PHE A N 1
ATOM 915 C CA . PHE A 1 114 ? -36.355 -17.844 36.538 1.00 64.25 114 PHE A CA 1
ATOM 916 C C . PHE A 1 114 ? -35.783 -19.182 36.064 1.00 64.25 114 PHE A C 1
ATOM 918 O O . PHE A 1 114 ? -35.814 -19.465 34.867 1.00 64.25 114 PHE A O 1
ATOM 925 N N . LEU A 1 115 ? -35.278 -20.010 36.981 1.00 63.12 115 LEU A N 1
ATOM 926 C CA . LEU A 1 115 ? -34.634 -21.276 36.623 1.00 63.12 115 LEU A CA 1
ATOM 927 C C . LEU A 1 115 ? -35.670 -22.347 36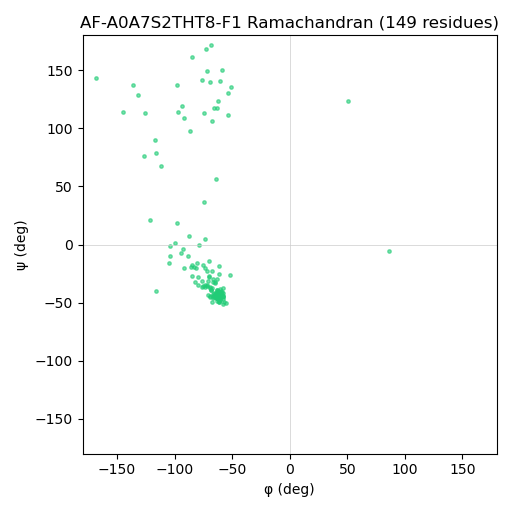.238 1.00 63.12 115 LEU A C 1
ATOM 929 O O . LEU A 1 115 ? -35.457 -23.077 35.274 1.00 63.12 115 LEU A O 1
ATOM 933 N N . GLU A 1 116 ? -36.822 -22.356 36.916 1.00 64.62 116 GLU A N 1
ATOM 934 C CA . GLU A 1 116 ? -37.950 -23.264 36.654 1.00 64.62 116 GLU A CA 1
ATOM 935 C C . GLU A 1 116 ? -38.529 -23.070 35.239 1.00 64.62 116 GLU A C 1
ATOM 937 O O . GLU A 1 116 ? -38.688 -24.018 34.472 1.00 64.62 116 GLU A O 1
ATOM 942 N N . ARG A 1 117 ? -38.757 -21.807 34.843 1.00 67.62 117 ARG A N 1
ATOM 943 C CA . ARG A 1 117 ? -39.303 -21.451 33.519 1.00 67.62 117 ARG A CA 1
ATOM 944 C C . ARG A 1 117 ? -38.352 -21.786 32.373 1.00 67.62 117 ARG A C 1
ATOM 946 O O . ARG A 1 117 ? -38.805 -22.107 31.280 1.00 67.62 117 ARG A O 1
ATOM 953 N N . PHE A 1 118 ? -37.044 -21.705 32.608 1.00 74.00 118 PHE A N 1
ATOM 954 C CA . PHE A 1 118 ? -36.044 -22.043 31.596 1.00 74.00 118 PHE A CA 1
ATOM 955 C C . PHE A 1 118 ? -35.947 -23.558 31.373 1.00 74.00 118 PHE A C 1
ATOM 957 O O . PHE A 1 118 ? -35.750 -23.999 30.244 1.00 74.00 118 PHE A O 1
ATOM 964 N N . ARG A 1 119 ? -36.134 -24.354 32.434 1.00 70.19 119 ARG A N 1
ATOM 965 C CA . ARG A 1 119 ? -36.144 -25.821 32.359 1.00 70.19 119 ARG A CA 1
ATOM 966 C C . ARG A 1 119 ? -37.342 -26.336 31.560 1.00 70.19 119 ARG A C 1
ATOM 968 O O . ARG A 1 119 ? -37.151 -27.094 30.616 1.00 70.19 119 ARG A O 1
ATOM 975 N N . GLN A 1 120 ? -38.533 -25.800 31.835 1.00 70.69 120 GLN A N 1
ATOM 976 C CA . GLN A 1 120 ? -39.750 -26.099 31.067 1.00 70.69 120 GLN A CA 1
ATOM 977 C C . GLN A 1 120 ? -39.610 -25.768 29.574 1.00 70.69 120 GLN A C 1
ATOM 979 O O . GLN A 1 120 ? -40.083 -26.517 28.727 1.00 70.69 120 GLN A O 1
ATOM 984 N N . GLN A 1 121 ? -38.921 -24.675 29.230 1.00 68.69 121 GLN A N 1
ATOM 985 C CA . GLN A 1 121 ? -38.680 -24.321 27.826 1.00 68.69 121 GLN A CA 1
ATOM 986 C C . GLN A 1 121 ? -37.760 -25.310 27.098 1.00 68.69 121 GLN A C 1
ATOM 988 O O . GLN A 1 121 ? -37.906 -25.475 25.890 1.00 68.69 121 GLN A O 1
ATOM 993 N N . GLN A 1 122 ? -36.826 -25.961 27.798 1.00 61.16 122 GLN A N 1
ATOM 994 C CA . GLN A 1 122 ? -35.989 -26.998 27.188 1.00 61.16 122 GLN A CA 1
ATOM 995 C C . GLN A 1 122 ? -36.715 -28.340 27.080 1.00 61.16 122 GLN A C 1
ATOM 997 O O . GLN A 1 122 ? -36.532 -29.044 26.092 1.00 61.16 122 GLN A O 1
ATOM 1002 N N . GLU A 1 123 ? -37.564 -28.675 28.050 1.00 58.25 123 GLU A N 1
ATOM 1003 C CA . GLU A 1 123 ? -38.299 -29.945 28.070 1.00 58.25 123 GLU A CA 1
ATOM 1004 C C . GLU A 1 123 ? -39.414 -29.999 27.010 1.00 58.25 123 GLU A C 1
ATOM 1006 O O . GLU A 1 123 ? -39.584 -31.036 26.372 1.00 58.25 123 GLU A O 1
ATOM 1011 N N . CYS A 1 124 ? -40.097 -28.885 26.716 1.00 51.50 124 CYS A N 1
ATOM 1012 C CA . CYS A 1 124 ? -41.096 -28.839 25.636 1.00 51.50 124 CYS A CA 1
ATOM 1013 C C . CYS A 1 124 ? -40.489 -28.844 24.217 1.00 51.50 124 CYS A C 1
ATOM 1015 O O . CYS A 1 124 ? -41.175 -29.193 23.265 1.00 51.50 124 CYS A O 1
ATOM 1017 N N . ALA A 1 125 ? -39.213 -28.478 24.045 1.00 52.44 125 ALA A N 1
ATOM 1018 C CA . ALA A 1 125 ? -38.565 -28.438 22.727 1.00 52.44 125 ALA A CA 1
ATOM 1019 C C . ALA A 1 125 ? -38.084 -29.817 22.229 1.00 52.44 125 ALA A C 1
ATOM 1021 O O . ALA A 1 125 ? -37.786 -29.973 21.047 1.00 52.44 125 ALA A O 1
ATOM 1022 N N . VAL A 1 126 ? -37.988 -30.816 23.114 1.00 52.34 126 VAL A N 1
ATOM 1023 C CA . VAL A 1 126 ? -37.508 -32.171 22.777 1.00 52.34 126 VAL A CA 1
ATOM 1024 C C . VAL A 1 126 ? -38.662 -33.108 22.389 1.00 52.34 126 VAL A C 1
ATOM 1026 O O . VAL A 1 126 ? -38.443 -34.102 21.702 1.00 52.34 126 VAL A O 1
ATOM 1029 N N . THR A 1 127 ? -39.902 -32.789 22.768 1.00 50.22 127 THR A N 1
ATOM 1030 C CA . THR A 1 127 ? -41.081 -33.648 22.561 1.00 50.22 127 THR A CA 1
ATOM 1031 C C . THR A 1 127 ? -41.855 -33.377 21.261 1.00 50.22 127 THR A C 1
ATOM 1033 O O . THR A 1 127 ? -42.761 -34.140 20.936 1.00 50.22 127 THR A O 1
ATOM 1036 N N . GLU A 1 128 ? -41.475 -32.365 20.470 1.00 49.81 128 GLU A N 1
ATOM 1037 C CA . GLU A 1 128 ? -42.141 -31.995 19.203 1.00 49.81 128 GLU A CA 1
ATOM 1038 C C . GLU A 1 128 ? -41.470 -32.541 17.922 1.00 49.81 128 GLU A C 1
ATOM 1040 O O . GLU A 1 128 ? -41.777 -32.096 16.819 1.00 49.81 128 GLU A O 1
ATOM 1045 N N . LEU A 1 129 ? -40.617 -33.568 18.015 1.00 42.06 129 LEU A N 1
ATOM 1046 C CA . LEU A 1 129 ? -40.169 -34.328 16.835 1.00 42.06 129 LEU A CA 1
ATOM 1047 C C . LEU A 1 129 ? -40.714 -35.770 16.813 1.00 42.06 129 LEU A C 1
ATOM 1049 O O . LEU A 1 129 ? -39.930 -36.712 16.936 1.00 42.06 129 LEU A O 1
ATOM 1053 N N . PRO A 1 130 ? -42.033 -35.996 16.633 1.00 53.09 130 PRO A N 1
ATOM 1054 C CA . PRO A 1 130 ? -42.546 -37.324 16.346 1.00 53.09 130 PRO A CA 1
ATOM 1055 C C . PRO A 1 130 ? -42.791 -37.547 14.839 1.00 53.09 130 PRO A C 1
ATOM 1057 O O . PRO A 1 130 ? -43.428 -36.756 14.148 1.00 53.09 130 PRO A O 1
ATOM 1060 N N . SER A 1 131 ? -42.391 -38.734 14.378 1.00 49.75 131 SER A N 1
ATOM 1061 C CA . SER A 1 131 ? -43.119 -39.579 13.409 1.00 49.75 131 SER A CA 1
ATOM 1062 C C . SER A 1 131 ? -42.973 -39.406 11.888 1.00 49.75 131 SER A C 1
ATOM 1064 O O . SER A 1 131 ? -43.460 -40.275 11.178 1.00 49.75 131 SER A O 1
ATOM 1066 N N . ALA A 1 132 ? -42.264 -38.409 11.347 1.00 46.62 132 ALA A N 1
ATOM 1067 C CA . ALA A 1 132 ? -42.161 -38.259 9.878 1.00 46.62 132 ALA A CA 1
ATOM 1068 C C . ALA A 1 132 ? -40.919 -38.910 9.221 1.00 46.62 132 ALA A C 1
ATOM 1070 O O . ALA A 1 132 ? -40.820 -38.940 8.000 1.00 46.62 132 ALA A O 1
ATOM 1071 N N . MET A 1 133 ? -39.953 -39.419 9.998 1.00 46.91 133 MET A N 1
ATOM 1072 C CA . MET A 1 133 ? -38.661 -39.902 9.462 1.00 46.91 133 MET A CA 1
ATOM 1073 C C . MET A 1 133 ? -38.543 -41.433 9.398 1.00 46.91 133 MET A C 1
ATOM 1075 O O . MET A 1 133 ? -37.605 -41.956 8.800 1.00 46.91 133 MET A O 1
ATOM 1079 N N . GLU A 1 134 ? -39.486 -42.168 9.993 1.00 50.91 134 GLU A N 1
ATOM 1080 C CA . GLU A 1 134 ? -39.450 -43.638 10.027 1.00 50.91 134 GLU A CA 1
ATOM 1081 C C . GLU A 1 134 ? -40.074 -44.293 8.781 1.00 50.91 134 GLU A C 1
ATOM 1083 O O . GLU A 1 134 ? -39.764 -45.447 8.474 1.00 50.91 134 GLU A O 1
ATOM 1088 N N . GLU A 1 135 ? -40.907 -43.570 8.026 1.00 51.75 135 GLU A N 1
ATOM 1089 C CA . GLU A 1 135 ? -41.528 -44.091 6.797 1.00 51.75 135 GLU A CA 1
ATOM 1090 C C . GLU A 1 135 ? -40.594 -43.995 5.576 1.00 51.75 135 GLU A C 1
ATOM 1092 O O . GLU A 1 135 ? -40.568 -44.903 4.743 1.00 51.75 135 GLU A O 1
ATOM 1097 N N . GLU A 1 136 ? -39.733 -42.976 5.519 1.00 52.06 136 GLU A N 1
ATOM 1098 C CA . GLU A 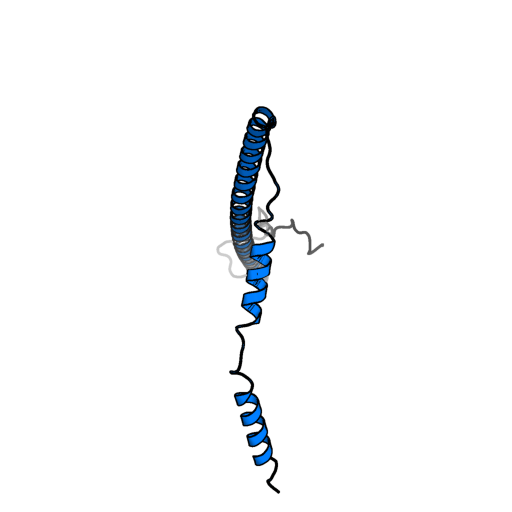1 136 ? -38.750 -42.782 4.439 1.00 52.06 136 GLU A CA 1
ATOM 1099 C C . GLU A 1 136 ? -37.649 -43.863 4.448 1.00 52.06 136 GLU A C 1
ATOM 1101 O O . GLU A 1 136 ? -37.244 -44.363 3.397 1.00 52.06 136 GLU A O 1
ATOM 1106 N N . ILE A 1 137 ? -37.202 -44.308 5.630 1.00 55.50 137 ILE A N 1
ATOM 1107 C CA . ILE A 1 137 ? -36.120 -45.304 5.750 1.00 55.50 137 ILE A CA 1
ATOM 1108 C C . ILE A 1 137 ? -36.578 -46.689 5.252 1.00 55.50 137 ILE A C 1
ATOM 1110 O O . ILE A 1 137 ? -35.825 -47.385 4.569 1.00 55.50 137 ILE A O 1
ATOM 1114 N N . LYS A 1 138 ? -37.844 -47.071 5.483 1.00 59.03 138 LYS A N 1
ATOM 1115 C CA . LYS A 1 138 ? -38.398 -48.348 4.987 1.00 59.03 138 LYS A CA 1
ATOM 1116 C C . LYS A 1 138 ? -38.583 -48.370 3.462 1.00 59.03 138 LYS A C 1
ATOM 1118 O O . LYS A 1 138 ? -38.496 -49.437 2.848 1.00 59.03 138 LYS A O 1
ATOM 1123 N N . ALA A 1 139 ? -38.800 -47.214 2.831 1.00 57.62 139 ALA A N 1
ATOM 1124 C CA . ALA A 1 139 ? -38.941 -47.105 1.378 1.00 57.62 139 ALA A CA 1
ATOM 1125 C C . ALA A 1 139 ? -37.592 -47.214 0.636 1.00 57.62 139 ALA A C 1
ATOM 1127 O O . ALA A 1 139 ? -37.528 -47.772 -0.462 1.00 57.62 139 ALA A O 1
ATOM 1128 N N . VAL A 1 140 ? -36.494 -46.758 1.247 1.00 58.91 140 VAL A N 1
ATOM 1129 C CA . VAL A 1 140 ? -35.144 -46.846 0.660 1.00 58.91 140 VAL A CA 1
ATOM 1130 C C . VAL A 1 140 ? -34.599 -48.282 0.692 1.00 58.91 140 VAL A C 1
ATOM 1132 O O . VAL A 1 140 ? -33.983 -48.733 -0.280 1.00 58.91 140 VAL A O 1
ATOM 1135 N N . ASP A 1 141 ? -34.898 -49.046 1.746 1.00 57.75 141 ASP A N 1
ATOM 1136 C CA . ASP A 1 141 ? -34.435 -50.434 1.883 1.00 57.75 141 ASP A CA 1
ATOM 1137 C C . ASP A 1 141 ? -35.109 -51.414 0.902 1.00 57.75 141 ASP A C 1
ATOM 1139 O O . ASP A 1 141 ? -34.499 -52.406 0.490 1.00 57.75 141 ASP A O 1
ATOM 1143 N N . SER A 1 142 ? -36.337 -51.132 0.452 1.00 57.94 142 SER A N 1
ATOM 1144 C CA . SER A 1 142 ? -37.037 -51.976 -0.532 1.00 57.94 142 SER A CA 1
ATOM 1145 C C . SER A 1 142 ? -36.502 -51.797 -1.963 1.00 57.94 142 SER A C 1
ATOM 1147 O O . SER A 1 142 ? -36.341 -52.783 -2.688 1.00 57.94 142 SER A O 1
ATOM 1149 N N . ASN A 1 143 ? -36.108 -50.578 -2.347 1.00 58.50 143 ASN A N 1
ATOM 1150 C CA . ASN A 1 143 ? -35.529 -50.293 -3.667 1.00 58.50 143 ASN A CA 1
ATOM 1151 C C . ASN A 1 143 ? -34.114 -50.863 -3.850 1.00 58.50 143 ASN A C 1
ATOM 1153 O O . ASN A 1 143 ? -33.751 -51.292 -4.947 1.00 58.50 143 ASN A O 1
ATOM 1157 N N . LYS A 1 144 ? -33.324 -50.959 -2.774 1.00 59.44 144 LYS A N 1
ATOM 1158 C CA . LYS A 1 144 ? -31.981 -51.566 -2.814 1.00 59.44 144 LYS A CA 1
ATOM 1159 C C . LYS A 1 144 ? -32.015 -53.078 -3.082 1.00 59.44 144 LYS A C 1
ATOM 1161 O O . LYS A 1 144 ? -31.047 -53.643 -3.584 1.00 59.44 144 LYS A O 1
ATOM 1166 N N . LYS A 1 145 ? -33.141 -53.741 -2.793 1.00 55.50 145 LYS A N 1
ATOM 1167 C CA . LYS A 1 145 ? -33.328 -55.187 -3.001 1.00 55.50 145 LYS A CA 1
ATOM 1168 C C . LYS A 1 145 ? -33.688 -55.553 -4.450 1.00 55.50 145 LYS A C 1
ATOM 1170 O O . LYS A 1 145 ? -33.477 -56.694 -4.850 1.00 55.50 145 LYS A O 1
ATOM 1175 N N . LEU A 1 146 ? -34.184 -54.597 -5.243 1.00 55.03 146 LEU A N 1
ATOM 1176 C CA . LEU A 1 146 ? -34.568 -54.794 -6.651 1.00 55.03 146 LEU A CA 1
ATOM 1177 C C . LEU A 1 146 ? -33.388 -54.643 -7.628 1.00 55.03 146 LEU A C 1
ATOM 1179 O O . LEU A 1 146 ? -33.390 -55.267 -8.686 1.00 55.03 146 LEU A O 1
ATOM 1183 N N . THR A 1 147 ? -32.356 -53.869 -7.278 1.00 57.47 147 THR A N 1
ATOM 1184 C CA . THR A 1 147 ? -31.190 -53.618 -8.150 1.00 57.47 147 THR A CA 1
ATOM 1185 C C . THR A 1 147 ? -30.063 -54.644 -7.999 1.00 57.47 147 THR A C 1
ATOM 1187 O O . THR A 1 147 ? -29.162 -54.684 -8.831 1.00 57.47 147 THR A O 1
ATOM 1190 N N . ALA A 1 148 ? -30.131 -55.519 -6.991 1.00 59.03 148 ALA A N 1
ATOM 1191 C CA . ALA A 1 148 ? -29.140 -56.569 -6.733 1.00 59.03 148 ALA A CA 1
ATOM 1192 C C . ALA A 1 148 ? -29.403 -57.891 -7.490 1.00 59.03 148 ALA A C 1
ATOM 1194 O O . ALA A 1 148 ? -28.725 -58.886 -7.238 1.00 59.03 148 ALA A O 1
ATOM 1195 N N . LYS A 1 149 ? -30.388 -57.935 -8.401 1.00 59.22 149 LYS A N 1
ATOM 1196 C CA . LYS A 1 149 ? -30.732 -59.136 -9.178 1.00 59.22 149 LYS A CA 1
ATOM 1197 C C . LYS A 1 149 ? -30.742 -58.845 -10.681 1.00 59.22 149 LYS A C 1
ATOM 1199 O O . LYS A 1 149 ? -31.797 -58.748 -11.301 1.00 59.22 149 LYS A O 1
ATOM 1204 N N . LYS A 1 150 ? -29.556 -58.735 -11.276 1.00 48.84 150 LYS A N 1
ATOM 1205 C CA . LYS A 1 150 ? -29.342 -59.000 -12.706 1.00 48.84 150 LYS A CA 1
ATOM 1206 C C . LYS A 1 150 ? -28.053 -59.822 -12.871 1.00 48.84 150 LYS A C 1
ATOM 1208 O O . LYS A 1 150 ? -27.118 -59.550 -12.121 1.00 48.84 150 LYS A O 1
ATOM 1213 N N . PRO A 1 151 ? -28.069 -60.850 -13.740 1.00 59.69 151 PRO A N 1
ATOM 1214 C CA . PRO A 1 151 ? -26.987 -61.823 -13.895 1.00 59.69 151 PRO A CA 1
ATOM 1215 C C . PRO A 1 151 ? -25.713 -61.206 -14.474 1.00 59.69 151 PRO A C 1
ATOM 1217 O O . PRO A 1 151 ? -25.836 -60.227 -15.248 1.00 59.69 151 PRO A O 1
#

InterPro domains:
  IPR009548 PRKR-interacting protein 1 [PF06658] (15-111)
  IPR009548 PRKR-interacting protein 1 [PTHR13507] (17-117)

Solvent-accessible surface area (backbone atoms only — not comparable to full-atom values): 9518 Å² total; per-residue (Å²): 132,81,92,76,56,92,84,68,71,92,70,72,83,74,74,68,95,68,77,90,85,73,79,61,96,84,60,74,92,53,92,62,50,60,58,52,50,54,51,52,52,52,54,49,53,52,46,53,54,50,52,52,54,49,50,56,50,49,54,55,48,51,55,50,50,51,55,50,50,53,52,48,54,52,52,51,50,54,49,50,54,54,50,51,53,52,48,53,51,52,51,49,50,52,51,49,52,53,50,41,67,73,47,65,86,57,88,87,84,89,78,72,80,61,66,60,61,54,50,54,59,56,60,61,67,69,72,76,77,76,81,78,69,68,62,59,58,60,58,56,59,58,57,61,63,63,72,74,72,73,136

pLDDT: mean 77.69, std 17.73, range [42.06, 97.69]

Organism: NCBI:txid641309

Radius of gyration: 39.81 Å; Cα contacts (8 Å, |Δi|>4): 3; chains: 1; bounding box: 72×80×94 Å

Foldseek 3Di:
DDPPDPPDQDDQDDPDPDDPDDDDPPDDDDPCVVVVCVVVVVSVVVVVVSVVVVVVVVVVVVVVVVVVVVVVVVVVVVVVVVVVVVVVVVVVVVVVVVVCVVVVVDDDDDDPPPPVVVVVVVVVVVPPDDDDPPVVVVVVVVVVVVVVDDD